Protein AF-A0A060TA87-F1 (afdb_monomer)

Organism: Blastobotrys adeninivorans (NCBI:txid409370)

Foldseek 3Di:
DDDPLPPVDQAADALPDQLVVSLVSNVVVCVVVVNDFQLVSQLNNLVRYDDPRNVVVQVVLCVQVVDPDDDSPDDSVSGDGNVVVSVVVNVVSVVVVD

Structure (mmCIF, N/CA/C/O backbone):
data_AF-A0A060TA87-F1
#
_entry.id   AF-A0A060TA87-F1
#
loop_
_atom_site.group_PDB
_atom_site.id
_atom_site.type_symbol
_atom_site.label_atom_id
_atom_site.label_alt_id
_atom_site.label_comp_id
_atom_site.label_asym_id
_atom_site.label_entity_id
_atom_site.label_seq_id
_atom_site.pdbx_PDB_ins_code
_atom_site.Cartn_x
_atom_site.Cartn_y
_atom_site.Cartn_z
_atom_site.occupancy
_atom_site.B_iso_or_equiv
_atom_site.auth_seq_id
_atom_site.auth_comp_id
_atom_site.auth_asym_id
_atom_site.auth_atom_id
_atom_site.pdbx_PDB_model_num
ATOM 1 N N . MET A 1 1 ? 19.898 14.250 -0.918 1.00 35.38 1 MET A N 1
ATOM 2 C CA . MET A 1 1 ? 19.174 13.978 -2.176 1.00 35.38 1 MET A CA 1
ATOM 3 C C . MET A 1 1 ? 17.725 13.772 -1.781 1.00 35.38 1 MET A C 1
ATOM 5 O O . MET A 1 1 ? 17.434 12.772 -1.143 1.00 35.38 1 MET A O 1
ATOM 9 N N . SER A 1 2 ? 16.862 14.760 -2.004 1.00 35.62 2 SER A N 1
ATOM 10 C CA . SER A 1 2 ? 15.444 14.633 -1.657 1.00 35.62 2 SER A CA 1
ATOM 11 C C . SER A 1 2 ? 14.760 13.899 -2.802 1.00 35.62 2 SER A C 1
ATOM 13 O O . SER A 1 2 ? 14.701 14.421 -3.914 1.00 35.62 2 SER A O 1
ATOM 15 N N . ILE A 1 3 ? 14.332 12.661 -2.561 1.00 41.03 3 ILE A N 1
ATOM 16 C CA . ILE A 1 3 ? 13.540 11.902 -3.528 1.00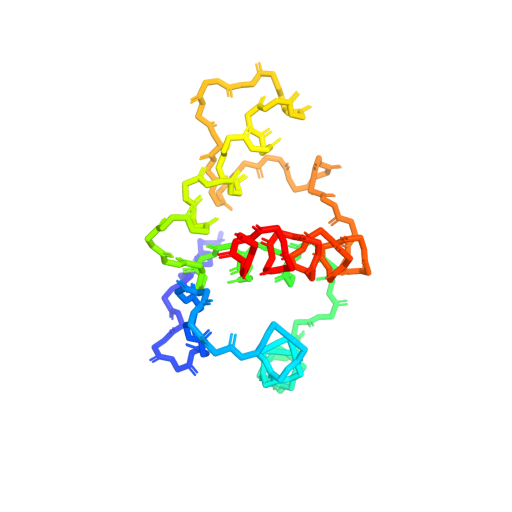 41.03 3 ILE A CA 1
ATOM 17 C C . ILE A 1 3 ? 12.205 12.635 -3.645 1.00 41.03 3 ILE A C 1
ATOM 19 O O . ILE A 1 3 ? 11.482 12.802 -2.665 1.00 41.03 3 ILE A O 1
ATOM 23 N N . ASN A 1 4 ? 11.928 13.166 -4.832 1.00 40.66 4 ASN A N 1
ATOM 24 C CA . ASN A 1 4 ? 10.677 13.846 -5.121 1.00 40.66 4 ASN A CA 1
ATOM 25 C C . ASN A 1 4 ? 9.622 12.752 -5.343 1.00 40.66 4 ASN A C 1
ATOM 27 O O . ASN A 1 4 ? 9.571 12.146 -6.409 1.00 40.66 4 ASN A O 1
ATOM 31 N N . TYR A 1 5 ? 8.842 12.446 -4.307 1.00 53.03 5 TYR A N 1
ATOM 32 C CA . TYR A 1 5 ? 7.877 11.337 -4.263 1.00 53.03 5 TYR A CA 1
ATOM 33 C C . TYR A 1 5 ? 6.592 11.573 -5.079 1.00 53.03 5 TYR A C 1
ATOM 35 O O . TYR A 1 5 ? 5.617 10.836 -4.938 1.00 53.03 5 TYR A O 1
ATOM 43 N N . ALA A 1 6 ? 6.559 12.583 -5.950 1.00 48.28 6 ALA A N 1
ATOM 44 C CA . ALA A 1 6 ? 5.472 12.736 -6.904 1.00 48.28 6 ALA A CA 1
ATOM 45 C C . ALA A 1 6 ? 5.603 11.655 -7.990 1.00 48.28 6 ALA A C 1
ATOM 47 O O . ALA A 1 6 ? 6.350 11.833 -8.950 1.00 48.28 6 ALA A O 1
ATOM 48 N N . ILE A 1 7 ? 4.896 10.528 -7.840 1.00 59.16 7 ILE A N 1
ATOM 49 C CA . ILE A 1 7 ? 4.678 9.589 -8.946 1.00 59.16 7 ILE A CA 1
ATOM 50 C C . ILE A 1 7 ? 3.358 9.970 -9.629 1.00 59.16 7 ILE A C 1
ATOM 52 O O . ILE A 1 7 ? 2.297 9.609 -9.117 1.00 59.16 7 ILE A O 1
ATOM 56 N N . PRO A 1 8 ? 3.390 10.693 -10.765 1.00 55.84 8 PRO A N 1
ATOM 57 C CA . PRO A 1 8 ? 2.182 11.094 -11.487 1.00 55.84 8 PRO A CA 1
ATOM 58 C C . PRO A 1 8 ? 1.358 9.916 -12.042 1.00 55.84 8 PRO A C 1
ATOM 60 O O . PRO A 1 8 ? 0.215 10.129 -12.423 1.00 55.84 8 PRO A O 1
ATOM 63 N N . ASP A 1 9 ? 1.886 8.685 -12.020 1.00 67.31 9 ASP A N 1
ATOM 64 C CA . ASP A 1 9 ? 1.301 7.531 -12.721 1.00 67.31 9 ASP A CA 1
ATOM 65 C C . ASP A 1 9 ? 1.083 6.282 -11.843 1.00 67.31 9 ASP A C 1
ATOM 67 O O . ASP A 1 9 ? 0.788 5.209 -12.369 1.00 67.31 9 ASP A O 1
ATOM 71 N N . ALA A 1 10 ? 1.274 6.364 -10.521 1.00 79.94 10 ALA A N 1
ATOM 72 C CA . ALA A 1 10 ? 1.021 5.207 -9.664 1.00 79.94 10 ALA A CA 1
ATOM 73 C C . ALA A 1 10 ? -0.493 5.008 -9.476 1.00 79.94 10 ALA A C 1
ATOM 75 O O . ALA A 1 10 ? -1.217 5.988 -9.261 1.00 79.94 10 ALA A O 1
ATOM 76 N N . PRO A 1 11 ? -0.992 3.761 -9.542 1.00 84.81 11 PRO A N 1
ATOM 77 C CA . PRO A 1 11 ? -2.412 3.503 -9.375 1.00 84.81 11 PRO A CA 1
ATOM 78 C C . PRO A 1 11 ? -2.855 3.877 -7.956 1.00 84.81 11 PRO A C 1
ATOM 80 O O . PRO A 1 11 ? -2.286 3.400 -6.974 1.00 84.81 11 PRO A O 1
ATOM 83 N N . ARG A 1 12 ? -3.891 4.711 -7.843 1.00 87.75 12 ARG A N 1
ATOM 84 C CA . ARG A 1 12 ? -4.483 5.105 -6.557 1.00 87.75 12 ARG A CA 1
ATOM 85 C C . ARG A 1 12 ? -5.423 4.029 -6.016 1.00 87.75 12 ARG A C 1
ATOM 87 O O . ARG A 1 12 ? -6.009 3.269 -6.794 1.00 87.75 12 ARG A O 1
ATOM 94 N N . PHE A 1 13 ? -5.548 3.957 -4.693 1.00 87.38 13 PHE A N 1
ATOM 95 C CA . PHE A 1 13 ? -6.438 3.024 -4.005 1.00 87.38 13 PHE A CA 1
ATOM 96 C C . PHE A 1 13 ? -7.312 3.727 -2.979 1.00 87.38 13 PHE A C 1
ATOM 98 O O . PHE A 1 13 ? -6.838 4.182 -1.944 1.00 87.38 13 PHE A O 1
ATOM 105 N N . ASP A 1 14 ? -8.605 3.738 -3.272 1.00 79.88 14 ASP A N 1
ATOM 106 C CA . ASP A 1 14 ? -9.677 4.309 -2.458 1.00 79.88 14 ASP A CA 1
ATOM 107 C C . ASP A 1 14 ? -10.498 3.237 -1.713 1.00 79.88 14 ASP A C 1
ATOM 109 O O . ASP A 1 14 ? -11.478 3.553 -1.043 1.00 79.88 14 ASP A O 1
ATOM 113 N N . GLY A 1 15 ? -10.140 1.955 -1.859 1.00 78.19 15 GLY A N 1
ATOM 114 C CA . GLY A 1 15 ? -10.893 0.827 -1.303 1.00 78.19 15 GLY A CA 1
ATOM 115 C C . GLY A 1 15 ? -12.103 0.370 -2.134 1.00 78.19 15 GLY A C 1
ATOM 116 O O . GLY A 1 15 ? -12.763 -0.596 -1.752 1.00 78.19 15 GLY A O 1
ATOM 117 N N . ALA A 1 16 ? -12.403 0.984 -3.286 1.00 75.50 16 ALA A N 1
ATOM 118 C CA . ALA A 1 16 ? -13.511 0.557 -4.149 1.00 75.50 16 ALA A CA 1
ATOM 119 C C . ALA A 1 16 ? -13.111 -0.603 -5.081 1.00 75.50 16 ALA A C 1
ATOM 121 O O . ALA A 1 16 ? -13.849 -1.588 -5.243 1.00 75.50 16 ALA A O 1
ATOM 122 N N . ARG A 1 17 ? -11.916 -0.504 -5.676 1.00 76.44 17 ARG A N 1
ATOM 123 C CA . ARG A 1 17 ? -11.305 -1.529 -6.545 1.00 76.44 17 ARG A CA 1
ATOM 124 C C . ARG A 1 17 ? -10.742 -2.698 -5.728 1.00 76.4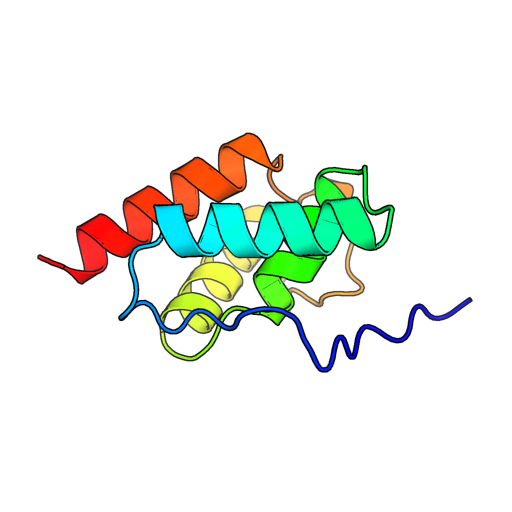4 17 ARG A C 1
ATOM 126 O O . ARG A 1 17 ? -10.462 -2.545 -4.549 1.00 76.44 17 ARG A O 1
ATOM 133 N N . GLY A 1 18 ? -10.596 -3.881 -6.327 1.00 84.00 18 GLY A N 1
ATOM 134 C CA . GLY A 1 18 ? -10.039 -5.050 -5.628 1.00 84.00 18 GLY A CA 1
ATOM 135 C C . GLY A 1 18 ? -8.602 -4.807 -5.155 1.00 84.00 18 GLY A C 1
ATOM 136 O O . GLY A 1 18 ? -7.763 -4.418 -5.970 1.00 84.00 18 GLY A O 1
ATOM 137 N N . ALA A 1 19 ? -8.323 -5.053 -3.868 1.00 87.00 19 ALA A N 1
ATOM 138 C CA . ALA A 1 19 ? -6.993 -4.865 -3.279 1.00 87.00 19 ALA A CA 1
ATOM 139 C C . ALA A 1 19 ? -5.910 -5.671 -4.014 1.00 87.00 19 ALA A C 1
ATOM 141 O O . ALA A 1 1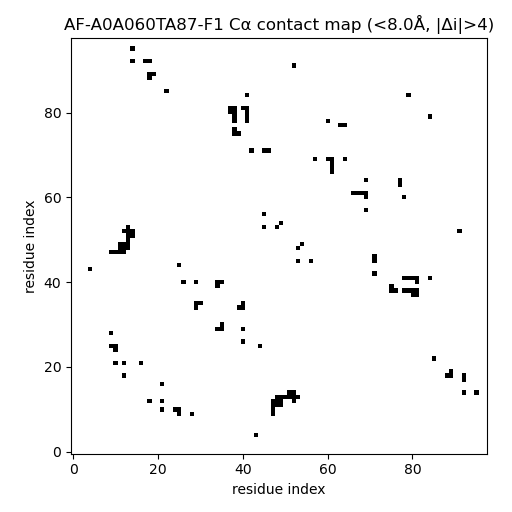9 ? -4.857 -5.123 -4.321 1.00 87.00 19 ALA A O 1
ATOM 142 N N . ASP A 1 20 ? -6.199 -6.923 -4.388 1.00 88.19 20 ASP A N 1
ATOM 143 C CA . ASP A 1 20 ? -5.253 -7.805 -5.090 1.00 88.19 20 ASP A CA 1
ATOM 144 C C . ASP A 1 20 ? -4.808 -7.231 -6.434 1.00 88.19 20 ASP A C 1
ATOM 146 O O . ASP A 1 20 ? -3.616 -7.100 -6.703 1.00 88.19 20 ASP A O 1
ATOM 150 N N . ARG A 1 21 ? -5.780 -6.809 -7.250 1.00 89.00 21 ARG A N 1
ATOM 151 C CA . ARG A 1 21 ? -5.506 -6.197 -8.551 1.00 89.00 21 ARG A CA 1
ATOM 152 C C . ARG A 1 21 ? -4.728 -4.893 -8.396 1.00 89.00 21 ARG A C 1
ATOM 154 O O . ARG A 1 21 ? -3.858 -4.598 -9.206 1.00 89.00 21 ARG A O 1
ATOM 161 N N . TRP A 1 22 ? -5.031 -4.099 -7.366 1.00 91.44 22 TRP A N 1
ATOM 162 C CA . TRP A 1 22 ? -4.272 -2.877 -7.120 1.00 91.44 22 TRP A CA 1
ATOM 163 C C . TRP A 1 22 ? -2.835 -3.149 -6.687 1.00 91.44 22 TRP A C 1
ATOM 165 O O . TRP A 1 22 ? -1.939 -2.481 -7.197 1.00 91.44 22 TRP A O 1
ATOM 175 N N . ILE A 1 23 ? -2.615 -4.124 -5.803 1.00 91.31 23 ILE A N 1
ATOM 176 C CA . ILE A 1 23 ? -1.274 -4.544 -5.387 1.00 91.31 23 ILE A CA 1
ATOM 177 C C . ILE A 1 23 ? -0.458 -4.979 -6.604 1.00 91.31 23 ILE A C 1
ATOM 179 O O . ILE A 1 23 ? 0.701 -4.590 -6.708 1.00 91.31 23 ILE A O 1
ATOM 183 N N . GLU A 1 24 ? -1.043 -5.770 -7.505 1.00 90.75 24 GLU A N 1
ATOM 184 C CA . GLU A 1 24 ? -0.371 -6.260 -8.712 1.00 90.75 24 GLU A CA 1
ATOM 185 C C . GLU A 1 24 ? 0.031 -5.103 -9.640 1.00 90.75 24 GLU A C 1
ATOM 187 O O . GLU A 1 24 ? 1.211 -4.952 -9.951 1.00 90.75 24 GLU A O 1
ATOM 192 N N . GLU A 1 25 ? -0.912 -4.215 -9.984 1.00 90.75 25 GLU A N 1
ATOM 193 C CA . GLU A 1 25 ? -0.643 -3.027 -10.812 1.00 90.75 25 GLU A CA 1
ATOM 194 C C . GLU A 1 25 ? 0.427 -2.115 -10.177 1.00 90.75 25 GLU A C 1
ATOM 196 O O . GLU A 1 25 ? 1.294 -1.564 -10.863 1.00 90.75 25 GLU A O 1
ATOM 201 N N . LEU A 1 26 ? 0.389 -1.953 -8.851 1.00 90.19 26 LEU A N 1
ATOM 202 C CA . LEU A 1 26 ? 1.372 -1.163 -8.120 1.00 90.19 26 LEU A CA 1
ATOM 203 C C . LEU A 1 26 ? 2.746 -1.846 -8.113 1.00 90.19 26 LEU A C 1
ATOM 205 O O . LEU A 1 26 ? 3.757 -1.191 -8.347 1.00 90.19 26 LEU A O 1
ATOM 209 N N . GLU A 1 27 ? 2.808 -3.152 -7.871 1.00 90.12 27 GLU A N 1
ATOM 210 C CA . GLU A 1 27 ? 4.054 -3.917 -7.851 1.00 90.12 27 GLU A CA 1
ATOM 211 C C . GLU A 1 27 ? 4.755 -3.898 -9.211 1.00 90.12 27 GLU A C 1
ATOM 213 O O . GLU A 1 27 ? 5.967 -3.680 -9.265 1.00 90.12 27 GLU A O 1
ATOM 218 N N . GLU A 1 28 ? 4.006 -4.047 -10.304 1.00 89.38 28 GLU A N 1
ATOM 219 C CA . GLU A 1 28 ? 4.524 -3.889 -11.664 1.00 89.38 28 GLU A CA 1
ATOM 220 C C . GLU A 1 28 ? 5.104 -2.489 -11.888 1.00 89.38 28 GLU A C 1
ATOM 222 O O . GLU A 1 28 ? 6.231 -2.356 -12.377 1.00 89.38 28 GLU A O 1
ATOM 227 N N . HIS A 1 29 ? 4.388 -1.441 -11.465 1.00 87.69 29 HIS A N 1
ATOM 228 C CA . HIS A 1 29 ? 4.861 -0.061 -11.581 1.00 87.69 29 HIS A CA 1
ATOM 229 C C . HIS A 1 29 ? 6.159 0.172 -10.793 1.00 87.69 29 HIS A C 1
ATOM 231 O O . HIS A 1 29 ? 7.110 0.775 -11.299 1.00 87.69 29 HIS A O 1
ATOM 237 N N . LEU A 1 30 ? 6.220 -0.317 -9.554 1.00 87.50 30 LEU A N 1
ATOM 238 C CA . LEU A 1 30 ? 7.384 -0.177 -8.680 1.00 87.50 30 LEU A CA 1
ATOM 239 C C . LEU A 1 30 ? 8.591 -0.939 -9.236 1.00 87.50 30 LEU A C 1
ATOM 241 O O . LEU A 1 30 ? 9.696 -0.393 -9.287 1.00 87.50 30 LEU A O 1
ATOM 245 N N . ASN A 1 31 ? 8.377 -2.162 -9.724 1.00 86.44 31 ASN A N 1
ATOM 246 C CA . ASN A 1 31 ? 9.422 -2.965 -10.350 1.00 86.44 31 ASN A CA 1
ATOM 247 C C . ASN A 1 31 ? 9.948 -2.297 -11.633 1.00 86.44 31 ASN A C 1
ATOM 249 O O . ASN A 1 31 ? 11.162 -2.231 -11.824 1.00 86.44 31 ASN A O 1
ATOM 253 N N . TYR A 1 32 ? 9.072 -1.729 -12.471 1.00 85.00 32 TYR A N 1
ATOM 254 C CA . TYR A 1 32 ? 9.469 -0.981 -13.673 1.00 85.00 32 TYR A CA 1
ATOM 255 C C . TYR A 1 32 ? 10.344 0.242 -13.346 1.00 85.00 32 TYR A C 1
ATOM 257 O O . TYR A 1 32 ? 11.278 0.566 -14.078 1.00 85.00 32 TYR A O 1
ATOM 265 N N . ARG A 1 33 ? 10.085 0.906 -12.214 1.00 80.06 33 ARG A N 1
ATOM 266 C CA . ARG A 1 33 ? 10.884 2.040 -11.714 1.00 80.06 33 ARG A CA 1
ATOM 267 C C . ARG A 1 33 ? 12.192 1.619 -11.025 1.00 80.06 33 ARG A C 1
ATOM 269 O O . ARG A 1 33 ? 12.969 2.493 -10.649 1.00 80.06 33 ARG A O 1
ATOM 276 N N . GLY A 1 34 ? 12.446 0.319 -10.857 1.00 81.94 34 GLY A N 1
ATOM 277 C CA . GLY A 1 34 ? 13.636 -0.203 -10.179 1.00 81.94 34 GLY A CA 1
ATOM 278 C C . GLY A 1 34 ? 13.572 -0.142 -8.648 1.00 81.94 34 GLY A C 1
ATOM 279 O O . GLY A 1 34 ? 14.608 -0.237 -7.991 1.00 81.94 34 GLY A O 1
ATOM 280 N N . LEU A 1 35 ? 12.380 0.013 -8.062 1.00 81.06 35 LEU A N 1
ATOM 281 C CA . LEU A 1 35 ? 12.176 -0.021 -6.612 1.00 81.06 35 LEU A CA 1
ATOM 282 C C . LEU A 1 35 ? 12.129 -1.474 -6.133 1.00 81.06 35 LEU A C 1
ATOM 284 O O . LEU A 1 35 ? 11.116 -2.159 -6.265 1.00 81.06 35 LEU A O 1
ATOM 288 N N . THR A 1 36 ? 13.238 -1.953 -5.571 1.00 76.50 36 THR A N 1
ATOM 289 C CA . THR A 1 36 ? 13.379 -3.352 -5.133 1.00 76.50 36 THR A CA 1
ATOM 290 C C . THR A 1 36 ? 13.344 -3.535 -3.620 1.00 76.50 36 THR A C 1
ATOM 292 O O . THR A 1 36 ? 13.256 -4.670 -3.162 1.00 76.50 36 THR A O 1
ATOM 295 N N . ARG A 1 37 ? 13.432 -2.455 -2.834 1.00 85.00 37 ARG A N 1
ATOM 296 C CA . ARG A 1 37 ? 13.372 -2.528 -1.370 1.00 85.00 37 ARG A CA 1
ATOM 297 C C . ARG A 1 37 ? 11.932 -2.494 -0.896 1.00 85.00 37 ARG A C 1
ATOM 299 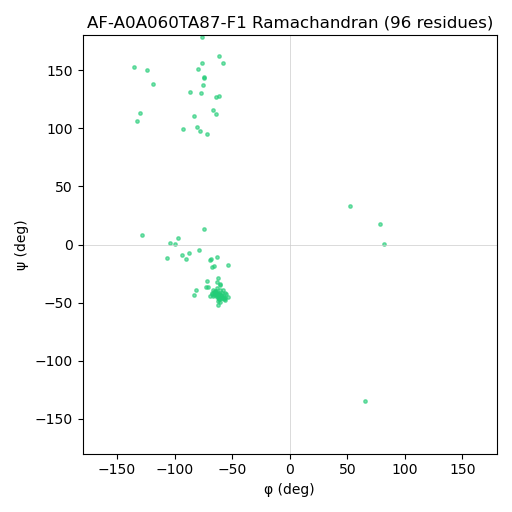O O . ARG A 1 37 ? 11.179 -1.598 -1.268 1.00 85.00 37 ARG A O 1
ATOM 306 N N . ASP A 1 38 ? 11.592 -3.424 -0.017 1.00 86.94 38 ASP A N 1
ATOM 307 C CA . ASP A 1 38 ? 10.265 -3.531 0.581 1.00 86.94 38 ASP A CA 1
ATOM 308 C C . ASP A 1 38 ? 9.807 -2.228 1.234 1.00 86.94 38 ASP A C 1
ATOM 310 O O . ASP A 1 38 ? 8.689 -1.787 0.992 1.00 86.94 38 ASP A O 1
ATOM 314 N N . GLN A 1 39 ? 10.683 -1.573 1.999 1.00 84.06 39 GLN A N 1
ATOM 315 C CA . GLN A 1 39 ? 10.345 -0.312 2.655 1.00 84.06 39 GLN A CA 1
ATOM 316 C C . GLN A 1 39 ? 9.986 0.770 1.639 1.00 84.06 39 GLN A C 1
ATOM 318 O O . GLN A 1 39 ? 8.976 1.445 1.807 1.00 84.06 39 GLN A O 1
ATOM 323 N N . ASP A 1 40 ? 10.762 0.898 0.562 1.00 83.50 40 ASP A N 1
ATOM 324 C CA . ASP A 1 40 ? 10.483 1.888 -0.476 1.00 83.50 40 ASP A CA 1
ATOM 325 C C . ASP A 1 40 ? 9.144 1.575 -1.160 1.00 83.50 40 ASP A C 1
ATOM 327 O O . ASP A 1 40 ? 8.340 2.478 -1.382 1.00 83.50 40 ASP A O 1
ATOM 331 N N . LYS A 1 41 ? 8.846 0.292 -1.418 1.00 87.00 41 LYS A N 1
ATOM 332 C CA . LYS A 1 41 ? 7.547 -0.137 -1.962 1.00 87.00 41 LYS A CA 1
ATOM 333 C C . LYS A 1 41 ? 6.383 0.236 -1.045 1.00 87.00 41 LYS A C 1
ATOM 335 O O . LYS A 1 41 ? 5.375 0.737 -1.531 1.00 87.00 41 LYS A O 1
ATOM 340 N N . VAL A 1 42 ? 6.525 0.036 0.265 1.00 88.81 42 VAL A N 1
ATOM 341 C CA . VAL A 1 42 ? 5.492 0.385 1.254 1.00 88.81 42 VAL A CA 1
ATOM 342 C C . VAL A 1 42 ? 5.309 1.896 1.365 1.00 88.81 42 VAL A C 1
ATOM 344 O O . VAL A 1 42 ? 4.172 2.358 1.392 1.00 88.81 42 VAL A O 1
ATOM 347 N N . VAL A 1 43 ? 6.393 2.679 1.359 1.00 85.06 43 VAL A N 1
ATOM 348 C CA . VAL A 1 43 ? 6.316 4.149 1.297 1.00 85.06 43 VAL A CA 1
ATOM 349 C C . VAL A 1 43 ? 5.541 4.586 0.055 1.00 85.06 43 VAL A C 1
ATOM 351 O O . VAL A 1 43 ? 4.622 5.400 0.155 1.00 85.06 43 VAL A O 1
ATOM 354 N N . MET A 1 44 ? 5.863 4.013 -1.107 1.00 86.06 44 MET A N 1
ATOM 355 C CA . MET A 1 44 ? 5.150 4.321 -2.344 1.00 86.06 44 MET A CA 1
ATOM 356 C C . MET A 1 44 ? 3.679 3.926 -2.275 1.00 86.06 44 MET A C 1
ATOM 358 O O . MET A 1 44 ? 2.822 4.700 -2.694 1.00 86.06 44 MET A O 1
ATOM 362 N N . ALA A 1 45 ? 3.380 2.748 -1.735 1.00 88.50 45 ALA A N 1
ATOM 363 C CA . ALA A 1 45 ? 2.017 2.269 -1.587 1.00 88.50 45 ALA A CA 1
ATOM 364 C C . ALA A 1 45 ? 1.193 3.187 -0.686 1.00 88.50 45 ALA A C 1
ATOM 366 O O . ALA A 1 45 ? 0.092 3.561 -1.071 1.00 88.50 45 ALA A O 1
ATOM 367 N N . ALA A 1 46 ? 1.761 3.618 0.441 1.00 86.94 46 ALA A N 1
ATOM 368 C CA . ALA A 1 46 ? 1.139 4.546 1.375 1.00 86.94 46 ALA A CA 1
ATOM 369 C C . ALA A 1 46 ? 0.791 5.892 0.721 1.00 86.94 46 ALA A C 1
ATOM 371 O O . ALA A 1 46 ? -0.306 6.396 0.923 1.00 86.94 46 ALA A O 1
ATOM 372 N N . ILE A 1 47 ? 1.680 6.436 -0.123 1.00 85.12 47 ILE A N 1
ATOM 373 C CA . ILE A 1 47 ? 1.400 7.659 -0.900 1.00 85.12 47 ILE A CA 1
ATOM 374 C C . ILE A 1 47 ? 0.226 7.456 -1.865 1.00 85.12 47 ILE A C 1
ATOM 376 O O . ILE A 1 47 ? -0.442 8.425 -2.213 1.00 85.12 47 ILE A O 1
ATOM 380 N N . CYS A 1 48 ? 0.002 6.230 -2.343 1.00 88.12 48 CYS A N 1
ATOM 381 C CA . CYS A 1 48 ? -1.046 5.897 -3.309 1.00 88.12 48 CYS A CA 1
ATOM 382 C C . CYS A 1 48 ? -2.399 5.572 -2.665 1.00 88.12 48 CYS A C 1
ATOM 384 O O . CYS A 1 48 ? -3.374 5.394 -3.399 1.00 88.12 48 CYS A O 1
ATOM 386 N N . LEU A 1 49 ? -2.464 5.476 -1.335 1.00 88.88 49 LEU A N 1
ATOM 387 C CA . LEU A 1 49 ? -3.718 5.321 -0.608 1.00 88.88 49 LEU A CA 1
ATOM 388 C C . LEU A 1 49 ? -4.472 6.645 -0.599 1.00 88.88 49 LEU A C 1
ATOM 390 O O . LEU A 1 49 ? -3.865 7.707 -0.495 1.00 88.88 49 LEU A O 1
ATOM 394 N N . GLU A 1 50 ? -5.794 6.568 -0.689 1.00 86.44 50 GLU A N 1
ATOM 395 C CA . GLU A 1 50 ? -6.668 7.734 -0.641 1.00 86.44 50 GLU A CA 1
ATOM 396 C C . GLU A 1 50 ? -7.865 7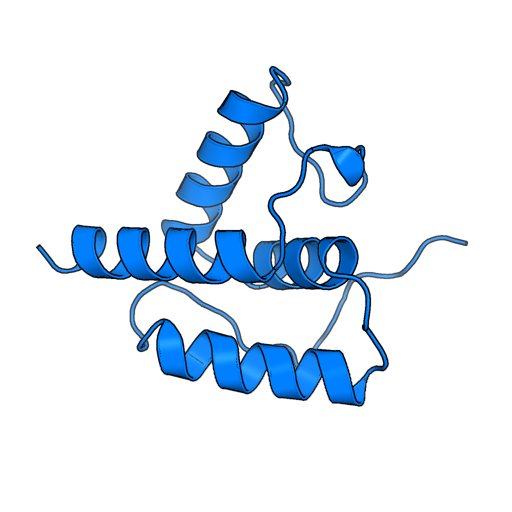.477 0.282 1.00 86.44 50 GLU A C 1
ATOM 398 O O . GLU A 1 50 ? -8.320 6.343 0.475 1.00 86.44 50 GLU A O 1
ATOM 403 N N . GLY A 1 51 ? -8.397 8.556 0.855 1.00 86.75 51 GLY A N 1
ATOM 404 C CA . GLY A 1 51 ? -9.653 8.521 1.599 1.00 86.75 51 GLY A CA 1
ATOM 405 C C . GLY A 1 51 ? -9.576 7.669 2.878 1.00 86.75 51 GLY A C 1
ATOM 406 O O . GLY A 1 51 ? -8.623 7.807 3.647 1.00 86.75 51 GLY A O 1
ATOM 407 N N . PRO A 1 52 ? -10.573 6.804 3.156 1.00 86.00 52 PRO A N 1
ATOM 408 C CA . PRO A 1 52 ? -10.611 6.016 4.391 1.00 86.00 52 PRO A CA 1
ATOM 409 C C . PRO A 1 52 ? -9.410 5.080 4.569 1.00 86.00 52 PRO A C 1
ATOM 411 O O . PRO A 1 52 ? -8.949 4.889 5.691 1.00 86.00 52 PRO A O 1
ATOM 414 N N . VAL A 1 53 ? -8.874 4.535 3.471 1.00 86.44 53 VAL A N 1
ATOM 415 C CA . VAL A 1 53 ? -7.741 3.597 3.521 1.00 86.44 53 VAL A CA 1
ATOM 416 C C . VAL A 1 53 ? -6.441 4.321 3.874 1.00 86.44 53 VAL A C 1
ATOM 418 O O . VAL A 1 53 ? -5.625 3.799 4.631 1.00 86.44 53 VAL A O 1
ATOM 421 N N . GLU A 1 54 ? -6.258 5.548 3.381 1.00 88.12 54 GLU A N 1
ATOM 422 C CA . GLU A 1 54 ? -5.136 6.406 3.781 1.00 88.12 54 GLU A CA 1
ATOM 423 C C . GLU A 1 54 ? -5.189 6.707 5.284 1.00 88.12 54 GLU A C 1
ATOM 425 O O . GLU A 1 54 ? -4.190 6.566 5.993 1.00 88.12 54 GLU A O 1
ATOM 430 N N . GLN A 1 55 ? -6.372 7.075 5.786 1.00 86.75 55 GLN A N 1
ATOM 431 C CA . GLN A 1 55 ? -6.581 7.370 7.202 1.00 86.75 55 GLN A CA 1
ATOM 432 C C . GLN A 1 55 ? -6.284 6.148 8.082 1.00 86.75 55 GLN A C 1
ATOM 434 O O . GLN A 1 55 ? -5.531 6.261 9.050 1.00 86.75 55 GLN A O 1
ATOM 439 N N . TRP A 1 56 ? -6.808 4.977 7.711 1.00 89.25 56 TRP A N 1
ATOM 440 C CA . TRP A 1 56 ? -6.526 3.714 8.391 1.00 89.25 56 TRP A CA 1
ATOM 441 C C . TRP A 1 56 ? -5.028 3.408 8.436 1.00 89.25 56 TRP A C 1
ATOM 443 O O . TRP A 1 56 ? -4.488 3.098 9.499 1.00 89.25 56 TRP A O 1
ATOM 453 N N . PHE A 1 57 ? -4.336 3.530 7.301 1.00 88.38 57 PHE A N 1
ATOM 454 C CA . PHE A 1 57 ? -2.913 3.221 7.234 1.00 88.38 57 PHE A CA 1
ATOM 455 C C . PHE A 1 57 ? -2.091 4.181 8.099 1.00 88.38 57 PHE A C 1
ATOM 457 O O . PHE A 1 57 ? -1.187 3.754 8.817 1.00 88.38 57 PHE A O 1
ATOM 464 N N . ASN A 1 58 ? -2.442 5.468 8.099 1.00 86.38 58 ASN A N 1
ATOM 465 C CA . ASN A 1 58 ? -1.822 6.453 8.976 1.00 86.38 58 ASN A CA 1
ATOM 466 C C . ASN A 1 58 ? -2.014 6.099 10.457 1.00 86.38 58 ASN A C 1
ATOM 468 O O . ASN A 1 58 ? -1.060 6.186 11.230 1.00 86.38 58 ASN A O 1
ATOM 472 N N . ASP A 1 59 ? -3.208 5.670 10.865 1.00 86.94 59 ASP A N 1
ATOM 473 C CA . ASP A 1 59 ? 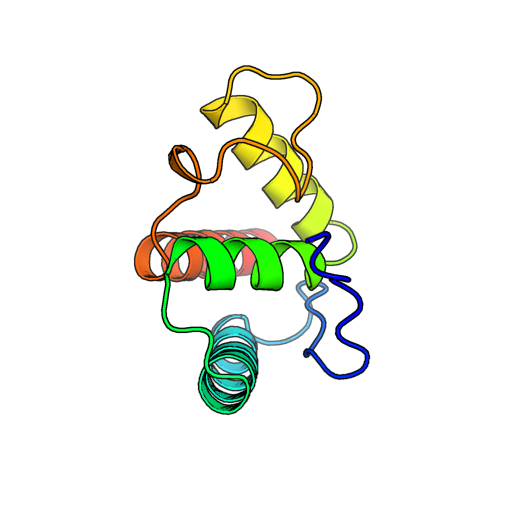-3.487 5.301 12.257 1.00 86.94 59 ASP A CA 1
ATOM 474 C C . ASP A 1 59 ? -2.802 3.980 12.659 1.00 86.94 59 ASP A C 1
ATOM 476 O O . ASP A 1 59 ? -2.244 3.881 13.758 1.00 86.94 59 ASP A O 1
ATOM 480 N N . LEU A 1 60 ? -2.716 3.009 11.741 1.00 86.81 60 LEU A N 1
ATOM 481 C CA . LEU A 1 60 ? -1.903 1.800 11.903 1.00 86.81 60 LEU A CA 1
ATOM 482 C C . LEU A 1 60 ? -0.425 2.152 12.121 1.00 86.81 60 LEU A C 1
ATOM 484 O O . LEU A 1 60 ? 0.219 1.610 13.023 1.00 86.81 60 LEU A O 1
ATOM 488 N N . MET A 1 61 ? 0.113 3.070 11.316 1.00 84.06 61 MET A N 1
ATOM 489 C CA . MET A 1 61 ? 1.505 3.487 11.431 1.00 84.06 61 MET A CA 1
ATOM 490 C C . MET A 1 61 ? 1.769 4.238 12.734 1.00 84.06 61 MET A C 1
ATOM 492 O O . MET A 1 61 ? 2.725 3.884 13.418 1.00 84.06 61 MET A O 1
ATOM 496 N N . LYS A 1 62 ? 0.899 5.171 13.145 1.00 82.31 62 LYS A N 1
ATOM 497 C CA . LYS A 1 62 ? 1.002 5.847 14.454 1.00 82.31 62 LYS A CA 1
ATOM 498 C C . LYS A 1 62 ? 1.039 4.849 15.612 1.00 82.31 62 LYS A C 1
ATOM 500 O O . LYS A 1 62 ? 1.859 4.988 16.519 1.00 82.31 62 LYS A O 1
ATOM 505 N N . SER A 1 63 ? 0.192 3.815 15.568 1.00 82.62 63 SER A N 1
ATOM 506 C CA . SER A 1 63 ? 0.168 2.764 16.594 1.00 82.62 63 SER A CA 1
ATOM 507 C C . SER A 1 63 ? 1.473 1.968 16.658 1.00 82.62 63 SER A C 1
ATOM 509 O O . SER A 1 63 ? 1.834 1.492 17.733 1.00 82.62 63 SER A O 1
ATOM 511 N N . ARG A 1 64 ? 2.160 1.782 15.527 1.00 77.75 64 ARG A N 1
ATOM 512 C CA . ARG A 1 64 ? 3.429 1.042 15.455 1.00 77.75 64 ARG A CA 1
ATOM 513 C C . ARG A 1 64 ? 4.621 1.893 15.858 1.00 77.75 64 ARG A C 1
ATOM 515 O O . ARG A 1 64 ? 5.526 1.395 16.520 1.00 77.75 64 ARG A O 1
ATOM 522 N N . THR A 1 65 ? 4.623 3.157 15.453 1.00 72.88 65 THR A N 1
ATOM 523 C CA . THR A 1 65 ? 5.768 4.051 15.628 1.00 72.88 65 THR A CA 1
ATOM 524 C C . THR A 1 65 ? 5.732 4.812 16.948 1.00 72.88 65 THR A C 1
ATOM 526 O O . THR A 1 65 ? 6.742 5.394 17.341 1.00 72.88 65 THR A O 1
ATOM 529 N N . ASN A 1 66 ? 4.592 4.797 17.654 1.00 69.94 66 ASN A N 1
ATOM 530 C CA . ASN A 1 66 ? 4.344 5.595 18.858 1.00 69.94 66 ASN A CA 1
ATOM 531 C C . ASN A 1 66 ? 4.640 7.091 18.625 1.00 69.94 66 ASN A C 1
ATOM 533 O O . ASN A 1 66 ? 5.136 7.796 19.504 1.00 69.94 66 ASN A O 1
ATOM 537 N N . THR A 1 67 ? 4.390 7.559 17.398 1.00 59.31 67 THR A N 1
ATOM 538 C CA . THR A 1 67 ? 4.553 8.955 16.989 1.00 59.31 67 THR A CA 1
ATOM 539 C C . THR A 1 67 ? 3.212 9.518 16.539 1.00 59.31 67 THR A C 1
ATOM 541 O O . THR A 1 67 ? 2.478 8.872 15.797 1.00 59.31 67 THR A O 1
ATOM 544 N N . ASP A 1 68 ? 2.911 10.756 16.938 1.00 59.66 68 ASP A N 1
ATOM 545 C CA . ASP A 1 68 ? 1.668 11.450 16.556 1.00 59.66 68 ASP A CA 1
ATOM 546 C C . ASP A 1 68 ? 1.597 11.792 15.057 1.00 59.66 68 ASP A C 1
ATOM 548 O O . ASP A 1 68 ? 0.519 12.023 14.505 1.00 59.66 68 ASP A O 1
ATOM 552 N N . GLN A 1 69 ? 2.747 11.810 14.378 1.00 56.53 69 GLN A N 1
ATOM 553 C CA . GLN A 1 69 ? 2.859 12.058 12.945 1.00 56.53 69 GLN A CA 1
ATOM 554 C C . GLN A 1 69 ? 3.767 11.007 12.309 1.00 56.53 69 GLN A C 1
ATOM 556 O O . GLN A 1 69 ? 4.990 11.038 12.467 1.00 56.53 69 GLN A O 1
ATOM 561 N N . TRP A 1 70 ? 3.170 10.070 11.573 1.00 61.56 70 TRP A N 1
ATOM 562 C CA . TRP A 1 70 ? 3.903 9.337 10.549 1.00 61.56 70 TRP A CA 1
ATOM 563 C C . TRP A 1 70 ? 4.040 10.252 9.331 1.00 61.56 70 TRP A C 1
ATOM 565 O O . TRP A 1 70 ? 3.069 10.864 8.888 1.00 61.56 70 TRP A O 1
ATOM 575 N N . THR A 1 71 ? 5.257 10.381 8.812 1.00 61.19 71 THR A N 1
ATOM 576 C CA . THR A 1 71 ? 5.495 11.045 7.532 1.00 61.19 71 THR A CA 1
ATOM 577 C C . THR A 1 71 ? 6.228 10.077 6.623 1.00 61.19 71 THR A C 1
ATOM 579 O O . THR A 1 71 ? 7.028 9.262 7.079 1.00 61.19 71 THR A O 1
ATOM 582 N N . VAL A 1 72 ? 6.004 10.223 5.322 1.00 59.81 72 VAL A N 1
ATOM 583 C CA . VAL A 1 72 ? 6.700 9.516 4.232 1.00 59.81 72 VAL A CA 1
ATOM 584 C C . VAL A 1 72 ? 8.238 9.663 4.328 1.00 59.81 72 VAL A C 1
ATOM 586 O O . VAL A 1 72 ? 8.987 8.873 3.762 1.00 59.81 72 VAL A O 1
ATOM 589 N N . SER A 1 73 ? 8.717 10.652 5.093 1.00 55.94 73 SER A N 1
ATOM 590 C CA . SER A 1 73 ? 10.132 10.936 5.379 1.00 55.94 73 SER A CA 1
ATOM 591 C C . SER A 1 73 ? 10.636 10.368 6.720 1.00 55.94 73 SER A C 1
ATOM 593 O O . SER A 1 73 ? 11.751 10.686 7.132 1.00 55.94 73 SER A O 1
ATOM 595 N N . GLY A 1 74 ? 9.814 9.599 7.439 1.00 57.44 74 GLY A N 1
ATOM 596 C CA . GLY A 1 74 ? 10.138 9.012 8.741 1.00 57.44 74 GLY A CA 1
ATOM 597 C C . GLY A 1 74 ? 11.077 7.795 8.665 1.00 57.44 74 GLY A C 1
ATOM 598 O O . GLY A 1 74 ? 11.473 7.376 7.576 1.00 57.44 74 GLY A O 1
ATOM 599 N N . PRO A 1 75 ? 11.451 7.205 9.817 1.00 58.00 75 PRO A N 1
ATOM 600 C CA . PRO A 1 75 ? 12.307 6.023 9.857 1.00 58.00 75 PRO A CA 1
ATOM 601 C C . PRO A 1 75 ? 11.613 4.829 9.186 1.00 58.00 75 PRO A C 1
ATOM 603 O O . PRO A 1 75 ? 10.633 4.284 9.692 1.00 58.00 75 PRO A O 1
ATOM 606 N N . THR A 1 76 ? 12.150 4.404 8.043 1.00 65.81 76 THR A N 1
ATOM 607 C CA . THR A 1 76 ? 11.627 3.294 7.230 1.00 65.81 76 THR A CA 1
ATOM 608 C C . THR A 1 76 ? 11.776 1.922 7.894 1.00 65.81 76 THR A C 1
ATOM 610 O O . THR A 1 76 ? 11.139 0.964 7.470 1.00 65.81 76 THR A O 1
ATOM 613 N N . GLU A 1 77 ? 12.564 1.825 8.966 1.00 66.19 77 GLU A N 1
ATOM 614 C CA . GLU A 1 77 ? 12.803 0.598 9.742 1.00 66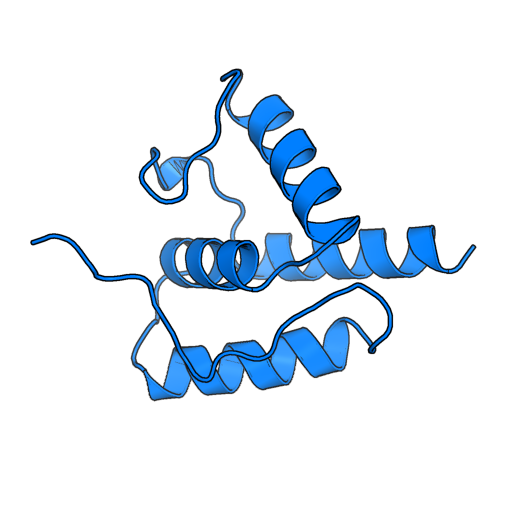.19 77 GLU A CA 1
ATOM 615 C C . GLU A 1 77 ? 11.557 0.079 10.475 1.00 66.19 77 GLU A C 1
ATOM 617 O O . GLU A 1 77 ? 11.509 -1.086 10.855 1.00 66.19 77 GLU A O 1
ATOM 622 N N . GLN A 1 78 ? 10.548 0.932 10.668 1.00 72.81 78 GLN A N 1
ATOM 623 C CA . GLN A 1 78 ? 9.303 0.588 11.365 1.00 72.81 78 GLN A CA 1
ATOM 624 C C . GLN A 1 78 ? 8.151 0.278 10.396 1.00 72.81 78 GLN A C 1
ATOM 626 O O . GLN A 1 78 ? 7.031 -0.004 10.827 1.00 72.81 78 GLN A O 1
ATOM 631 N N . LEU A 1 79 ? 8.414 0.338 9.086 1.00 78.88 79 LEU A N 1
ATOM 632 C CA . LEU A 1 79 ? 7.443 -0.034 8.065 1.00 78.88 79 LEU A CA 1
ATOM 633 C C . LEU A 1 79 ? 7.297 -1.558 7.994 1.00 78.88 79 LEU A C 1
ATOM 635 O O . LEU A 1 79 ? 8.294 -2.272 8.141 1.00 78.88 79 LEU A O 1
ATOM 639 N N . PRO A 1 80 ? 6.076 -2.065 7.738 1.00 86.06 80 PRO A N 1
ATOM 640 C CA . PRO A 1 80 ? 5.884 -3.479 7.455 1.00 86.06 80 PRO A CA 1
ATOM 641 C C . PRO A 1 80 ? 6.720 -3.911 6.245 1.00 86.06 80 PRO A C 1
ATOM 643 O O . PRO A 1 80 ? 7.054 -3.105 5.374 1.00 86.06 80 PRO A O 1
ATOM 646 N N . SER A 1 81 ? 7.027 -5.206 6.166 1.00 90.19 81 SER A N 1
ATOM 647 C CA . SER A 1 81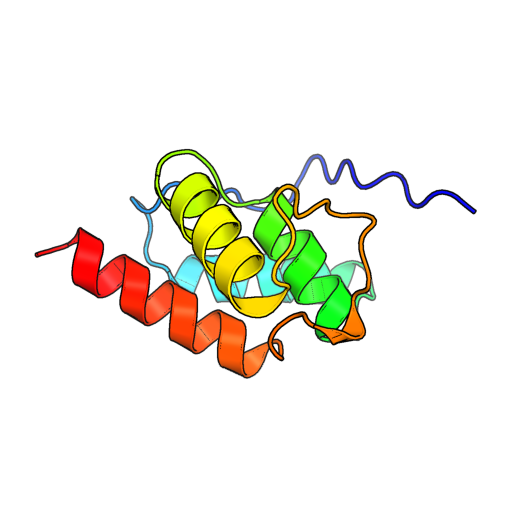 ? 7.554 -5.778 4.919 1.00 90.19 81 SER A CA 1
ATOM 648 C C . SER A 1 81 ? 6.536 -5.625 3.785 1.00 90.19 81 SER A C 1
ATOM 650 O O . SER A 1 81 ? 5.338 -5.451 4.029 1.00 90.19 81 SER A O 1
ATOM 652 N N . TRP A 1 82 ? 6.979 -5.745 2.532 1.00 90.12 82 TRP A N 1
ATOM 653 C CA . TRP A 1 82 ? 6.057 -5.648 1.398 1.00 90.12 82 TRP A CA 1
ATOM 654 C C . TRP A 1 82 ? 4.988 -6.745 1.456 1.00 90.12 82 TRP A C 1
ATOM 656 O O . TRP A 1 82 ? 3.812 -6.490 1.217 1.00 90.12 82 TRP A O 1
ATOM 666 N N . GLN A 1 83 ? 5.375 -7.957 1.857 1.00 90.88 83 GLN A N 1
ATOM 667 C CA . GLN A 1 83 ? 4.445 -9.067 2.048 1.00 90.88 83 GLN A CA 1
ATOM 668 C C . GLN A 1 83 ? 3.428 -8.797 3.167 1.00 90.88 83 GLN A C 1
ATOM 670 O O . GLN A 1 83 ? 2.240 -9.070 3.005 1.00 90.88 83 GLN A O 1
ATOM 675 N N . GLU A 1 84 ? 3.874 -8.246 4.293 1.00 91.19 84 GLU A N 1
ATOM 676 C CA . GLU A 1 84 ? 2.988 -7.892 5.404 1.00 91.19 84 GLU A CA 1
ATOM 677 C C . GLU A 1 84 ? 2.009 -6.782 5.006 1.00 91.19 84 GLU A C 1
ATOM 679 O O . GLU A 1 84 ? 0.821 -6.881 5.301 1.00 91.19 84 GLU A O 1
ATOM 684 N N . PHE A 1 85 ? 2.472 -5.774 4.263 1.00 91.62 85 PHE A N 1
ATOM 685 C CA . PHE A 1 85 ? 1.611 -4.729 3.715 1.00 91.62 85 PHE A CA 1
ATOM 686 C C . PHE A 1 85 ? 0.492 -5.304 2.834 1.00 91.62 85 PHE A C 1
ATOM 688 O O . PHE A 1 85 ? -0.668 -4.935 3.017 1.00 91.62 85 PHE A O 1
ATOM 695 N N . LYS A 1 86 ? 0.808 -6.254 1.936 1.00 91.50 86 LYS A N 1
ATOM 696 C CA . LYS A 1 86 ? -0.200 -6.939 1.103 1.00 91.50 86 LYS A CA 1
ATOM 697 C C . LYS A 1 86 ? -1.281 -7.598 1.958 1.00 91.50 86 LYS A C 1
ATOM 699 O O . LYS A 1 86 ? -2.465 -7.414 1.693 1.00 91.50 86 LYS A O 1
ATOM 704 N N . HIS A 1 87 ? -0.885 -8.311 3.010 1.00 92.19 87 HIS A N 1
ATOM 705 C CA . HIS A 1 87 ? -1.837 -8.949 3.918 1.00 92.19 87 HIS A CA 1
ATOM 706 C C . HIS A 1 87 ? -2.700 -7.936 4.680 1.00 92.19 87 HIS A C 1
ATOM 708 O O . HIS A 1 87 ? -3.908 -8.135 4.810 1.00 92.19 87 HIS A O 1
ATOM 714 N N . LEU A 1 88 ? -2.103 -6.840 5.155 1.00 91.31 88 LEU A N 1
ATOM 715 C CA . LEU A 1 88 ? -2.815 -5.793 5.887 1.00 91.31 88 LEU A CA 1
ATOM 716 C C . LEU A 1 88 ? -3.885 -5.127 5.015 1.00 91.31 88 LEU A C 1
ATOM 718 O O . LEU A 1 88 ? -5.033 -5.026 5.437 1.00 91.31 88 LEU A O 1
ATOM 722 N N . ILE A 1 89 ? -3.542 -4.729 3.788 1.00 90.00 89 ILE A N 1
ATOM 723 C CA . ILE A 1 89 ? -4.492 -4.040 2.905 1.00 90.00 89 ILE A CA 1
ATOM 724 C C . ILE A 1 89 ? -5.585 -4.971 2.366 1.00 90.00 89 ILE A C 1
ATOM 726 O O . ILE A 1 89 ? -6.723 -4.548 2.180 1.00 90.00 89 ILE A O 1
ATOM 730 N N . GLN A 1 90 ? -5.274 -6.257 2.169 1.00 89.69 90 GLN A N 1
ATOM 731 C CA . GLN A 1 90 ? -6.276 -7.278 1.855 1.00 89.69 90 GLN A CA 1
ATOM 732 C C . GLN A 1 90 ? -7.274 -7.451 3.004 1.00 89.69 90 GLN A C 1
ATOM 734 O O . GLN A 1 90 ? -8.481 -7.494 2.764 1.00 89.69 90 GLN A O 1
ATOM 739 N N . SER A 1 91 ? -6.780 -7.520 4.244 1.00 89.75 91 SER A N 1
ATOM 740 C CA . SER A 1 91 ? -7.628 -7.609 5.436 1.00 89.75 91 SER A CA 1
ATOM 741 C C . SER A 1 91 ? -8.513 -6.372 5.580 1.00 89.75 91 SER A C 1
ATOM 743 O O . SER A 1 91 ? -9.711 -6.510 5.813 1.00 89.75 91 SER A O 1
ATOM 745 N N . GLU A 1 92 ? -7.952 -5.175 5.400 1.00 88.06 92 GLU A N 1
ATOM 746 C CA . GLU A 1 92 ? -8.705 -3.919 5.489 1.00 88.06 92 GLU A CA 1
ATOM 747 C C . GLU A 1 92 ? -9.800 -3.829 4.421 1.00 88.06 92 GLU A C 1
ATOM 749 O O . GLU A 1 92 ? -10.944 -3.477 4.710 1.00 88.06 92 GLU A O 1
ATOM 754 N N . TYR A 1 93 ? -9.484 -4.227 3.186 1.00 86.06 93 TYR A N 1
ATOM 755 C CA . TYR A 1 93 ? -10.456 -4.274 2.098 1.00 86.06 93 TYR A CA 1
ATOM 756 C C . TYR A 1 93 ? -11.608 -5.243 2.384 1.00 86.06 93 TYR A C 1
ATOM 758 O O . TYR A 1 93 ? -12.764 -4.927 2.107 1.00 86.06 93 TYR A O 1
ATOM 766 N N . GLN A 1 94 ? -11.312 -6.421 2.944 1.00 84.81 94 GLN A N 1
ATOM 767 C CA . GLN A 1 94 ? -12.339 -7.393 3.325 1.00 84.81 94 GLN A CA 1
ATOM 768 C C . GLN A 1 94 ? -13.231 -6.869 4.455 1.00 84.81 94 GLN A C 1
ATOM 770 O O . GLN A 1 94 ? -14.445 -7.042 4.385 1.00 84.81 94 GLN A O 1
ATOM 775 N N . GLN A 1 95 ? -12.654 -6.199 5.456 1.00 81.31 95 GLN A N 1
ATOM 776 C CA . GLN A 1 95 ? -13.404 -5.594 6.561 1.00 81.31 95 GLN A CA 1
ATOM 777 C C . GLN A 1 95 ? -14.288 -4.435 6.088 1.00 81.31 95 GLN A C 1
ATOM 779 O O . GLN A 1 95 ? -15.437 -4.344 6.500 1.00 81.31 95 GLN A O 1
ATOM 784 N N . SER A 1 96 ? -13.797 -3.611 5.161 1.00 74.62 96 SER A N 1
ATOM 785 C CA . SER A 1 96 ? -14.548 -2.491 4.571 1.00 74.62 96 SER A CA 1
ATOM 786 C C . SER A 1 96 ? -15.709 -2.924 3.658 1.00 74.62 96 SER A C 1
ATOM 788 O O . SER A 1 96 ? -16.530 -2.097 3.264 1.00 74.62 96 SER A O 1
ATOM 790 N N . LYS A 1 97 ? -15.766 -4.205 3.268 1.00 67.00 97 LYS A N 1
ATOM 791 C CA . LYS A 1 97 ? -16.834 -4.797 2.440 1.00 67.00 97 LYS A CA 1
ATOM 792 C C . LYS A 1 97 ? -17.959 -5.439 3.264 1.00 67.00 97 LYS A C 1
ATOM 794 O O . LYS A 1 97 ? -18.953 -5.843 2.654 1.00 67.00 97 LYS A O 1
ATOM 799 N N . MET A 1 98 ? -17.787 -5.576 4.582 1.00 54.28 98 MET A N 1
ATOM 800 C CA . MET A 1 98 ? -18.800 -6.086 5.522 1.00 54.28 98 MET A CA 1
ATOM 801 C C . MET A 1 98 ? -19.695 -4.958 6.030 1.00 54.28 98 MET A C 1
ATOM 803 O O . MET A 1 98 ? -20.900 -5.239 6.211 1.00 54.28 98 MET A O 1
#

Secondary structure (DSSP, 8-state):
-------TTSPPB-SSS-HHHHHHHHHHHHHHTT---HHHHHHHHHHTB-HHHHHHHHHHHHHHHT-S---TTS-GGGSPPHH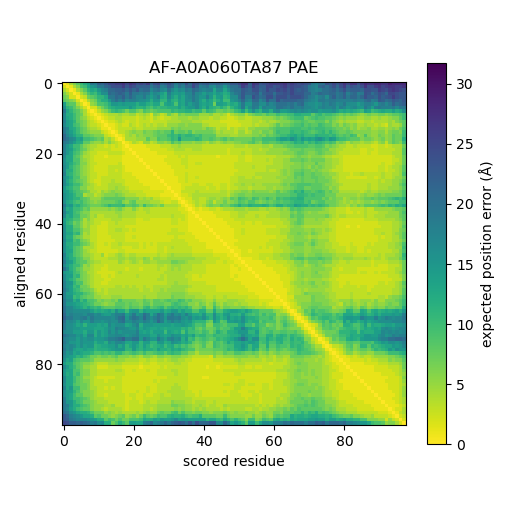HHHHHHHHHHHHTT-

pLDDT: mean 78.78, std 14.04, range [35.38, 92.19]

Sequence (98 aa):
MSINYAIPDAPRFDGARGADRWIEELEEHLNYRGLTRDQDKVVMAAICLEGPVEQWFNDLMKSRTNTDQWTVSGPTEQLPSWQEFKHLIQSEYQQSKM

Mean predicted aligned error: 6.83 Å

Nearest PDB structures (foldseek):
  2n5i-assembly1_A  TM=2.705E-01  e=6.122E+00  Pseudomonas protegens Pf-5
  5mlf-assembly2_B  TM=2.531E-01  e=7.330E+00  Thermosynechococcus vestitus BP-1

Radius of gyration: 12.87 Å; Cα contacts (8 Å, |Δi|>4): 77; chains: 1; bounding box: 38×24×32 Å

Solvent-accessible surface area (backbone atoms only — not comparable to full-atom values): 5931 Å² total; per-residue (Å²): 134,85,80,75,82,78,64,94,79,66,69,71,41,63,69,83,65,61,52,67,62,50,52,50,57,39,50,54,52,36,50,75,73,68,55,80,50,39,44,60,50,42,50,53,50,56,72,29,34,32,69,69,51,30,53,51,50,49,53,54,44,22,70,72,67,78,36,100,69,75,52,96,84,51,76,59,87,77,51,57,50,46,70,52,46,54,54,51,50,45,51,50,46,56,60,75,71,109